Protein AF-A0A431M8G6-F1 (afdb_monomer_lite)

pLDDT: mean 84.78, std 14.9, range [42.66, 96.06]

Radius of gyration: 13.31 Å; chains: 1; bounding box: 27×32×33 Å

Sequence (71 aa):
FVQARSPQHPGLTNDTDLLDEGLLDSLMLVDLIFRLEERYGVRLGGDQVSPGNFRSVRTIADLVHQQDAAS

Secondary structure (DSSP, 8-state):
---------TT--TT--TTTTTSS-HHHHHHHHHHHHHHH-----TTT--TTTTSSHHHHHHHHHHHHTT-

Foldseek 3Di:
DPPPPPPPPVPADQQAFCVVVVVADPVNLVVVQVCLCVVLVFHADPVCPDSQCVRGNVSVVVSSVVRSVVD

Structure (mmCIF, N/CA/C/O backbone):
data_AF-A0A431M8G6-F1
#
_entry.id   AF-A0A431M8G6-F1
#
loop_
_atom_site.group_PDB
_atom_site.id
_atom_site.type_symbol
_atom_site.label_atom_id
_atom_site.label_alt_id
_atom_site.label_comp_id
_atom_site.label_asym_id
_atom_site.label_entity_id
_atom_site.label_seq_id
_atom_site.pdbx_PDB_ins_code
_atom_site.Cartn_x
_atom_site.Cartn_y
_atom_site.Cartn_z
_atom_site.occupancy
_atom_site.B_iso_or_equiv
_atom_site.auth_seq_id
_atom_site.auth_comp_id
_atom_site.auth_asym_id
_atom_site.auth_atom_id
_atom_site.pdbx_PDB_model_num
ATOM 1 N N . PHE A 1 1 ? 7.493 24.810 -12.866 1.00 46.31 1 PHE A N 1
ATOM 2 C CA . PHE A 1 1 ? 6.498 23.724 -12.920 1.00 46.31 1 PHE A CA 1
ATOM 3 C C . PHE A 1 1 ? 7.187 22.471 -13.425 1.00 46.31 1 PHE A C 1
ATOM 5 O O . PHE A 1 1 ? 7.416 22.351 -14.621 1.00 46.31 1 PHE A O 1
ATOM 12 N N . VAL A 1 2 ? 7.618 21.592 -12.519 1.00 42.66 2 VAL A N 1
ATOM 13 C CA . VAL A 1 2 ? 8.148 20.283 -12.913 1.00 42.66 2 VAL A CA 1
ATOM 14 C C . VAL A 1 2 ? 6.947 19.481 -13.391 1.00 42.66 2 VAL A C 1
ATOM 16 O O . VAL A 1 2 ? 6.087 19.116 -12.595 1.00 42.66 2 VAL A O 1
ATOM 19 N N . GLN A 1 3 ? 6.836 19.283 -14.703 1.00 46.84 3 GLN A N 1
ATOM 20 C CA . GLN A 1 3 ? 5.964 18.243 -15.217 1.00 46.84 3 GLN A CA 1
ATOM 21 C C . GLN A 1 3 ? 6.536 16.927 -14.704 1.00 46.84 3 GLN A C 1
ATOM 23 O O . GLN A 1 3 ? 7.574 16.476 -15.189 1.00 46.84 3 GLN A O 1
ATOM 28 N N . ALA A 1 4 ? 5.874 16.332 -13.714 1.00 45.41 4 ALA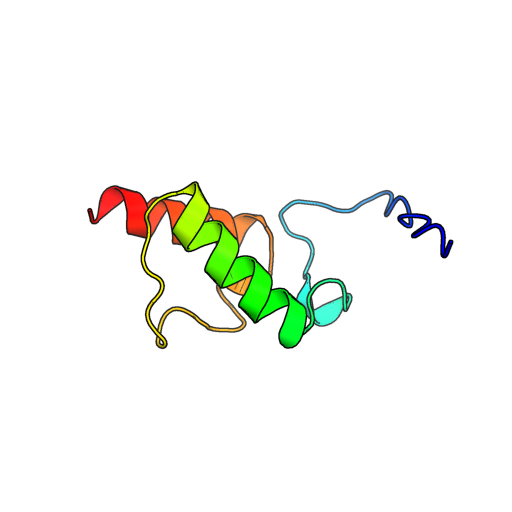 A N 1
ATOM 29 C CA . ALA A 1 4 ? 5.959 14.904 -13.482 1.00 45.41 4 ALA A CA 1
ATOM 30 C C . ALA A 1 4 ? 5.427 14.246 -14.758 1.00 45.41 4 ALA A C 1
ATOM 32 O O . ALA A 1 4 ? 4.235 13.992 -14.909 1.00 45.41 4 ALA A O 1
ATOM 33 N N . ARG A 1 5 ? 6.305 14.088 -15.752 1.00 49.12 5 ARG A N 1
ATOM 34 C CA . ARG A 1 5 ? 6.063 13.205 -16.880 1.00 49.12 5 ARG A CA 1
ATOM 35 C C . ARG A 1 5 ? 6.023 11.836 -16.230 1.00 49.12 5 ARG A C 1
ATOM 37 O O . ARG A 1 5 ? 7.080 11.278 -15.962 1.00 49.12 5 ARG A O 1
ATOM 44 N N . SER A 1 6 ? 4.828 11.363 -15.880 1.00 53.84 6 SER A N 1
ATOM 45 C CA . SER A 1 6 ? 4.624 9.962 -15.546 1.00 53.84 6 SER A CA 1
ATOM 46 C C . SER A 1 6 ? 5.344 9.178 -16.637 1.00 53.84 6 SER A C 1
ATOM 48 O O . SER A 1 6 ? 4.983 9.341 -17.811 1.00 53.84 6 SER A O 1
ATOM 50 N N . PRO A 1 7 ? 6.385 8.393 -16.319 1.00 55.22 7 PRO A N 1
ATOM 51 C CA . PRO A 1 7 ? 6.770 7.344 -17.228 1.00 55.22 7 PRO A CA 1
ATOM 52 C C . PRO A 1 7 ? 5.486 6.537 -17.366 1.00 55.22 7 PRO A C 1
ATOM 54 O O . PRO A 1 7 ? 4.964 5.994 -16.393 1.00 55.22 7 PRO A O 1
ATOM 57 N N . GLN A 1 8 ? 4.878 6.547 -18.548 1.00 54.44 8 GLN A N 1
ATOM 58 C CA . GLN A 1 8 ? 4.005 5.437 -18.866 1.00 54.44 8 GLN A CA 1
ATOM 59 C C . GLN A 1 8 ? 4.929 4.234 -18.690 1.00 54.44 8 GLN A C 1
ATOM 61 O O . GLN A 1 8 ? 5.958 4.181 -19.358 1.00 54.44 8 GLN A O 1
ATOM 66 N N . HIS A 1 9 ? 4.665 3.391 -17.695 1.00 60.66 9 HIS A N 1
ATOM 67 C CA . HIS A 1 9 ? 5.375 2.138 -17.480 1.00 60.66 9 HIS A CA 1
ATOM 68 C C . HIS A 1 9 ? 4.596 1.078 -18.272 1.00 60.66 9 HIS A C 1
ATOM 70 O O . HIS A 1 9 ? 3.716 0.426 -17.701 1.00 60.66 9 HIS A O 1
ATOM 76 N N . PRO A 1 10 ? 4.788 0.958 -19.605 1.00 60.69 10 PRO A N 1
ATOM 77 C CA . PRO A 1 10 ? 4.128 -0.080 -20.376 1.00 60.69 10 PRO A CA 1
ATOM 78 C C . PRO A 1 10 ? 4.550 -1.430 -19.794 1.00 60.69 10 PRO A C 1
ATOM 80 O O . PRO A 1 10 ? 5.732 -1.759 -19.788 1.00 60.69 10 PRO A O 1
ATOM 83 N N . GLY A 1 11 ? 3.585 -2.182 -19.266 1.00 73.88 11 GLY A N 1
ATOM 84 C CA . GLY A 1 11 ? 3.836 -3.468 -18.613 1.00 73.88 11 GLY A CA 1
ATOM 85 C C . GLY A 1 11 ? 3.737 -3.462 -17.088 1.00 73.88 11 GLY A C 1
ATOM 86 O O . GLY A 1 11 ? 3.980 -4.503 -16.487 1.00 73.88 11 GLY A O 1
ATOM 87 N N . LEU A 1 12 ? 3.347 -2.350 -16.452 1.00 83.19 12 LEU A N 1
ATOM 88 C CA . LEU A 1 12 ? 2.994 -2.379 -15.032 1.00 83.19 12 LEU A CA 1
ATOM 89 C C . LEU A 1 12 ? 1.757 -3.262 -14.826 1.00 83.19 12 LEU A C 1
ATOM 91 O O . LEU A 1 12 ? 0.728 -3.077 -15.480 1.00 83.19 12 LEU A O 1
ATOM 95 N N . THR A 1 13 ? 1.864 -4.226 -13.921 1.00 90.44 13 THR A N 1
ATOM 96 C CA . THR A 1 13 ? 0.787 -5.154 -13.573 1.00 90.44 13 THR A CA 1
ATOM 97 C C . THR A 1 13 ? 0.486 -5.057 -12.084 1.00 90.44 13 THR A C 1
ATOM 99 O O . THR A 1 13 ? 1.277 -4.523 -11.309 1.00 90.44 13 THR A O 1
ATOM 102 N N . ASN A 1 14 ? -0.637 -5.631 -11.653 1.00 91.75 14 ASN A N 1
ATOM 103 C CA . ASN A 1 14 ? -0.975 -5.679 -10.228 1.00 91.75 14 ASN A CA 1
ATOM 104 C C . ASN A 1 14 ? 0.010 -6.525 -9.402 1.00 91.75 14 ASN A C 1
ATOM 106 O O . ASN A 1 14 ? 0.001 -6.431 -8.179 1.00 91.75 14 ASN A O 1
ATOM 110 N N . ASP A 1 15 ? 0.834 -7.336 -10.070 1.00 93.25 15 ASP A N 1
ATOM 111 C CA . ASP A 1 15 ? 1.855 -8.202 -9.479 1.00 93.25 15 ASP A CA 1
ATOM 112 C C . ASP A 1 15 ? 3.264 -7.603 -9.555 1.00 93.25 15 ASP A C 1
ATOM 114 O O . ASP A 1 15 ? 4.217 -8.227 -9.096 1.00 93.25 15 ASP A O 1
ATOM 118 N N . THR A 1 16 ? 3.410 -6.408 -10.135 1.00 93.69 16 THR A N 1
ATOM 119 C CA . THR A 1 16 ? 4.698 -5.717 -10.201 1.00 93.69 16 THR A CA 1
ATOM 120 C C . THR A 1 16 ? 5.206 -5.425 -8.794 1.00 93.69 16 THR A C 1
ATOM 122 O O . THR A 1 16 ? 4.456 -4.927 -7.951 1.00 93.69 16 THR A O 1
ATOM 125 N N . ASP A 1 17 ? 6.484 -5.726 -8.571 1.00 93.25 17 ASP A N 1
ATOM 126 C CA . ASP A 1 17 ? 7.166 -5.443 -7.317 1.00 93.25 17 ASP A CA 1
ATOM 127 C C . ASP A 1 17 ? 7.479 -3.950 -7.212 1.00 93.25 17 ASP A C 1
ATOM 129 O O . ASP A 1 17 ? 8.391 -3.435 -7.853 1.00 93.25 17 ASP A O 1
ATOM 133 N N . LEU A 1 18 ? 6.683 -3.237 -6.426 1.00 92.69 18 LEU A N 1
ATOM 134 C CA . LEU A 1 18 ? 6.775 -1.789 -6.304 1.00 92.69 18 LEU A CA 1
ATOM 135 C C . LEU A 1 18 ? 8.036 -1.352 -5.551 1.00 92.69 18 LEU A C 1
ATOM 137 O O . LEU A 1 18 ? 8.510 -0.239 -5.772 1.00 92.69 18 LEU A O 1
ATOM 141 N N . LEU A 1 19 ? 8.570 -2.207 -4.676 1.00 91.25 19 LEU A N 1
ATOM 142 C CA . LEU A 1 19 ? 9.757 -1.905 -3.882 1.00 91.25 19 LEU A CA 1
ATOM 143 C C . LEU A 1 19 ? 11.025 -2.163 -4.702 1.00 91.25 19 LEU A C 1
ATOM 145 O O . LEU A 1 19 ? 11.885 -1.286 -4.775 1.00 91.25 19 LEU A O 1
ATOM 149 N N . ASP A 1 20 ? 11.113 -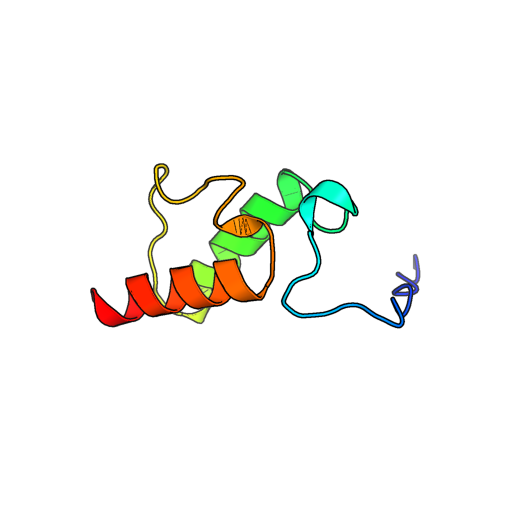3.325 -5.360 1.00 91.38 20 ASP A N 1
ATOM 150 C CA . ASP A 1 20 ? 12.281 -3.693 -6.174 1.00 91.38 20 ASP A CA 1
ATOM 151 C C . ASP A 1 20 ? 12.422 -2.782 -7.410 1.00 91.38 20 ASP A C 1
ATOM 153 O O . ASP A 1 20 ? 13.534 -2.395 -7.770 1.00 91.38 20 ASP A O 1
ATOM 157 N N . GLU A 1 21 ? 11.308 -2.368 -8.026 1.00 89.69 21 GLU A N 1
ATOM 158 C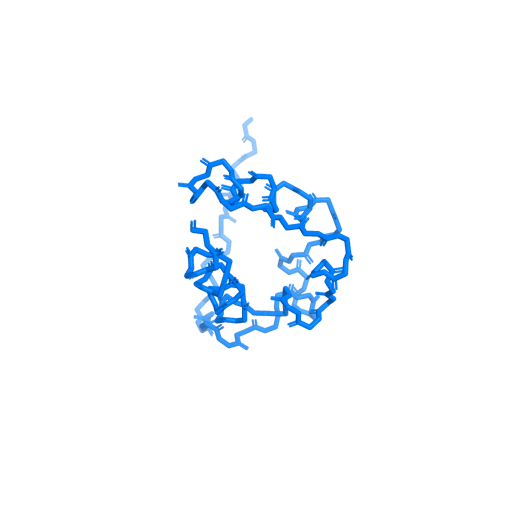 CA . GLU A 1 21 ? 11.299 -1.416 -9.152 1.00 89.69 21 GLU A CA 1
ATOM 159 C C . GLU A 1 21 ? 11.493 0.051 -8.706 1.00 89.69 21 GLU A C 1
ATOM 161 O O . GLU A 1 21 ? 11.553 0.957 -9.540 1.00 89.69 21 GLU A O 1
ATOM 166 N N . GLY A 1 22 ? 11.569 0.318 -7.394 1.00 89.69 22 GLY A N 1
ATOM 167 C CA . GLY A 1 22 ? 11.724 1.668 -6.837 1.00 89.69 22 GLY A CA 1
ATOM 168 C C . GLY A 1 22 ? 10.520 2.590 -7.074 1.00 89.69 22 GLY A C 1
ATOM 169 O O . GLY A 1 22 ? 10.653 3.812 -7.021 1.00 89.69 22 GLY A O 1
ATOM 170 N N . LEU A 1 23 ? 9.351 2.014 -7.359 1.00 90.94 23 LEU A N 1
ATOM 171 C CA . LEU A 1 23 ? 8.087 2.726 -7.573 1.00 90.94 23 LEU A CA 1
ATOM 172 C C . LEU A 1 23 ? 7.429 3.148 -6.256 1.00 90.94 23 LEU A C 1
ATOM 174 O O . LEU A 1 23 ? 6.614 4.069 -6.240 1.00 90.94 23 LEU A O 1
ATOM 178 N N . LEU A 1 24 ? 7.771 2.457 -5.170 1.00 92.12 24 LEU A N 1
ATOM 179 C CA . LEU A 1 24 ? 7.330 2.735 -3.816 1.00 92.12 24 LEU A CA 1
ATOM 180 C C . LEU A 1 24 ? 8.557 2.818 -2.908 1.00 92.12 24 LEU A C 1
ATOM 182 O O . LEU A 1 24 ? 9.217 1.819 -2.630 1.00 92.12 24 LEU A O 1
ATOM 186 N N . ASP A 1 25 ? 8.862 4.027 -2.447 1.00 90.50 25 ASP A N 1
ATOM 187 C CA . ASP A 1 25 ? 9.890 4.264 -1.436 1.00 90.50 25 ASP A CA 1
ATOM 188 C C . ASP A 1 25 ? 9.287 4.341 -0.020 1.00 90.50 25 ASP A C 1
ATOM 190 O O . ASP A 1 25 ? 8.071 4.273 0.180 1.00 90.50 25 ASP A O 1
ATOM 194 N N . SER A 1 26 ? 10.146 4.476 0.994 1.00 88.00 26 SER A N 1
ATOM 195 C CA . SER A 1 26 ? 9.726 4.505 2.398 1.00 88.00 26 SER A CA 1
ATOM 196 C C . SER A 1 26 ? 8.841 5.701 2.759 1.00 88.00 26 SER A C 1
ATOM 198 O O . SER A 1 26 ? 8.018 5.582 3.664 1.00 88.00 26 SER A O 1
ATOM 200 N N . LEU A 1 27 ? 8.978 6.840 2.075 1.00 90.69 27 LEU A N 1
ATOM 201 C CA . LEU A 1 27 ? 8.162 8.026 2.334 1.00 90.69 27 LEU A CA 1
ATOM 202 C C . LEU A 1 27 ? 6.800 7.907 1.642 1.00 90.69 27 LEU A C 1
ATOM 204 O O . LEU A 1 27 ? 5.770 8.204 2.249 1.00 90.69 27 LEU A O 1
ATOM 208 N N . MET A 1 28 ? 6.789 7.422 0.401 1.00 92.06 28 MET A N 1
ATOM 209 C CA . MET A 1 28 ? 5.570 7.119 -0.345 1.00 92.06 28 MET A CA 1
ATOM 210 C C . MET A 1 28 ? 4.751 6.020 0.329 1.00 92.06 28 MET A C 1
ATOM 212 O O . MET A 1 28 ? 3.526 6.089 0.311 1.00 92.06 28 MET A O 1
ATOM 216 N N . LEU A 1 29 ? 5.402 5.043 0.966 1.00 91.50 29 LEU A N 1
ATOM 217 C CA . LEU A 1 29 ? 4.727 4.008 1.746 1.00 91.50 29 LEU A CA 1
ATOM 218 C C . LEU A 1 29 ? 3.898 4.607 2.889 1.00 91.50 29 LEU A C 1
ATOM 220 O O . LEU A 1 29 ? 2.746 4.222 3.071 1.00 91.50 29 LEU A O 1
ATOM 224 N N . VAL A 1 30 ? 4.447 5.575 3.629 1.00 91.81 30 VAL A N 1
ATOM 225 C CA . VAL A 1 30 ? 3.724 6.233 4.730 1.00 91.81 30 VAL A CA 1
ATOM 226 C C . VAL A 1 30 ? 2.527 7.039 4.208 1.00 91.81 30 VAL A C 1
ATOM 228 O O . VAL A 1 30 ? 1.442 6.941 4.779 1.00 91.81 30 VAL A O 1
ATOM 231 N N . ASP A 1 31 ? 2.685 7.783 3.105 1.00 93.62 31 ASP A N 1
ATOM 232 C CA . ASP A 1 31 ? 1.569 8.501 2.458 1.00 93.62 31 ASP A CA 1
ATOM 233 C C . ASP A 1 31 ? 0.499 7.528 1.935 1.00 93.62 31 ASP A C 1
ATOM 235 O O . ASP A 1 31 ? -0.699 7.759 2.100 1.00 93.62 31 ASP A O 1
ATOM 239 N N . LEU A 1 32 ? 0.914 6.401 1.351 1.00 93.75 32 LEU A N 1
ATOM 240 C CA . LEU A 1 32 ? -0.001 5.370 0.873 1.00 93.75 32 LEU A CA 1
ATOM 241 C C . LEU A 1 32 ? -0.820 4.775 2.020 1.00 93.75 32 LEU A C 1
ATOM 243 O O . LEU A 1 32 ? -2.037 4.683 1.891 1.00 93.75 32 LEU A O 1
ATOM 247 N N . ILE A 1 33 ? -0.181 4.416 3.137 1.00 93.56 33 ILE A N 1
ATOM 248 C CA . ILE A 1 33 ? -0.864 3.900 4.332 1.00 93.56 33 ILE A CA 1
ATOM 249 C C . ILE A 1 33 ? -1.932 4.890 4.792 1.00 93.56 33 ILE A C 1
ATOM 251 O O . ILE A 1 33 ? -3.099 4.518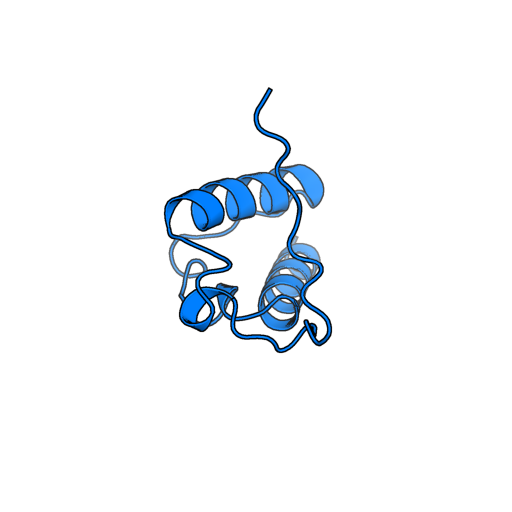 4.886 1.00 93.56 33 ILE A O 1
ATOM 255 N N . PHE A 1 34 ? -1.560 6.159 4.976 1.00 93.38 34 PHE A N 1
ATOM 256 C CA . PHE A 1 34 ? -2.493 7.195 5.417 1.00 93.38 34 PHE A CA 1
ATOM 257 C C . PHE A 1 34 ? -3.701 7.329 4.476 1.00 93.38 34 PHE A C 1
ATOM 259 O O . PHE A 1 34 ? -4.845 7.402 4.922 1.00 93.38 34 PHE A O 1
ATOM 266 N N . ARG A 1 35 ? -3.472 7.289 3.158 1.00 94.38 35 ARG A N 1
ATOM 267 C CA . ARG A 1 35 ? -4.552 7.357 2.161 1.00 94.38 35 ARG A CA 1
ATOM 268 C C . ARG A 1 35 ? -5.448 6.129 2.149 1.00 94.38 35 ARG A C 1
ATOM 270 O O . ARG A 1 35 ? -6.633 6.265 1.855 1.00 94.38 35 ARG A O 1
ATOM 277 N N . LEU A 1 36 ? -4.907 4.938 2.400 1.00 94.56 36 LEU A N 1
ATOM 278 C CA . LEU A 1 36 ? -5.709 3.718 2.494 1.00 94.56 36 LEU A CA 1
ATOM 279 C C . LEU A 1 36 ? -6.636 3.787 3.710 1.00 94.56 36 LEU A C 1
ATOM 281 O O . LEU A 1 36 ? -7.828 3.514 3.576 1.00 94.56 36 LEU A O 1
ATOM 285 N N . GLU A 1 37 ? -6.110 4.218 4.857 1.00 94.38 37 GLU A N 1
ATOM 286 C CA . GLU A 1 37 ? -6.892 4.411 6.079 1.00 94.38 37 GLU A CA 1
ATOM 287 C C . GLU A 1 37 ? -7.986 5.473 5.897 1.00 94.38 37 GLU A C 1
ATOM 289 O O . GLU A 1 37 ? -9.147 5.220 6.208 1.00 94.38 37 GLU A O 1
ATOM 294 N N . GLU A 1 38 ? -7.660 6.635 5.321 1.00 95.25 38 GLU A N 1
ATOM 295 C CA . GLU A 1 38 ? -8.635 7.709 5.081 1.00 95.25 38 GLU A CA 1
ATOM 296 C C . GLU A 1 38 ? -9.716 7.302 4.067 1.00 95.25 38 GLU A C 1
ATOM 298 O O . GLU A 1 38 ? -10.899 7.583 4.262 1.00 95.25 38 GLU A O 1
ATOM 303 N N . ARG A 1 39 ? -9.328 6.628 2.977 1.00 94.44 39 ARG A N 1
ATOM 304 C CA . ARG A 1 39 ? -10.244 6.289 1.880 1.00 94.44 39 ARG A CA 1
ATOM 305 C C . ARG A 1 39 ? -11.175 5.129 2.206 1.00 94.44 39 ARG A C 1
ATOM 307 O O . ARG A 1 39 ? -12.321 5.149 1.761 1.00 94.44 39 ARG A O 1
ATOM 314 N N . TYR A 1 40 ? -10.671 4.112 2.898 1.00 93.19 40 TYR A N 1
ATOM 315 C CA . TYR A 1 40 ? -11.415 2.881 3.171 1.00 93.19 40 TYR A CA 1
ATOM 316 C C . TYR A 1 40 ? -11.864 2.766 4.630 1.00 93.19 40 TYR A C 1
ATOM 318 O O . TYR A 1 40 ? -12.589 1.841 4.963 1.00 93.19 40 TYR A O 1
ATOM 326 N N . GLY A 1 41 ? -11.465 3.692 5.508 1.00 92.38 41 GLY A N 1
ATOM 327 C CA . GLY A 1 41 ? -11.824 3.649 6.928 1.00 92.38 41 GLY A CA 1
ATOM 328 C C . GLY A 1 41 ? -11.136 2.527 7.710 1.00 92.38 41 GLY A C 1
ATOM 329 O O . GLY A 1 41 ? -11.518 2.258 8.847 1.00 92.38 41 GLY A O 1
ATOM 330 N N . VAL A 1 42 ? -10.129 1.878 7.120 1.00 92.38 42 VAL A N 1
ATOM 331 C CA . VAL A 1 42 ? -9.350 0.809 7.756 1.00 92.38 42 VAL A CA 1
ATOM 332 C C . VAL A 1 42 ? -8.289 1.390 8.693 1.00 92.38 42 VAL A C 1
ATOM 334 O O . VAL A 1 42 ? -7.931 2.562 8.589 1.00 92.38 42 VAL A O 1
ATOM 337 N N . ARG A 1 43 ? -7.752 0.569 9.602 1.00 91.12 43 ARG A N 1
ATOM 338 C CA . ARG A 1 43 ? -6.559 0.910 10.391 1.00 91.12 43 ARG A CA 1
ATOM 339 C C . ARG A 1 43 ? -5.485 -0.143 10.207 1.00 91.12 43 ARG A C 1
ATOM 341 O O . ARG A 1 43 ? -5.729 -1.321 10.444 1.00 91.12 43 ARG A O 1
ATOM 348 N N . LEU A 1 44 ? -4.292 0.282 9.817 1.00 89.50 44 LEU A N 1
ATOM 349 C CA . LEU A 1 44 ? -3.166 -0.601 9.557 1.00 89.50 44 LEU A CA 1
ATOM 350 C C . LEU A 1 44 ? -2.214 -0.584 10.756 1.00 89.50 44 LEU A C 1
ATOM 352 O O . LEU A 1 44 ? -1.544 0.406 11.041 1.00 89.50 44 LEU A O 1
ATOM 356 N N . GLY A 1 45 ? -2.171 -1.702 11.484 1.00 86.25 45 GLY A N 1
ATOM 357 C CA . GLY A 1 45 ? -1.236 -1.901 12.591 1.00 86.25 45 GLY A CA 1
ATOM 358 C C . GLY A 1 45 ? 0.220 -1.979 12.122 1.00 86.25 45 GLY A C 1
ATOM 359 O O . GLY A 1 45 ? 0.504 -2.315 10.972 1.00 86.25 45 GLY A O 1
ATOM 360 N N . GLY A 1 46 ? 1.168 -1.701 13.023 1.00 84.50 46 GLY A N 1
ATOM 361 C CA . GLY A 1 46 ? 2.602 -1.759 12.706 1.00 84.50 46 GLY A CA 1
ATOM 362 C C . GLY A 1 46 ? 3.100 -3.152 12.293 1.00 84.50 46 GLY A C 1
ATOM 36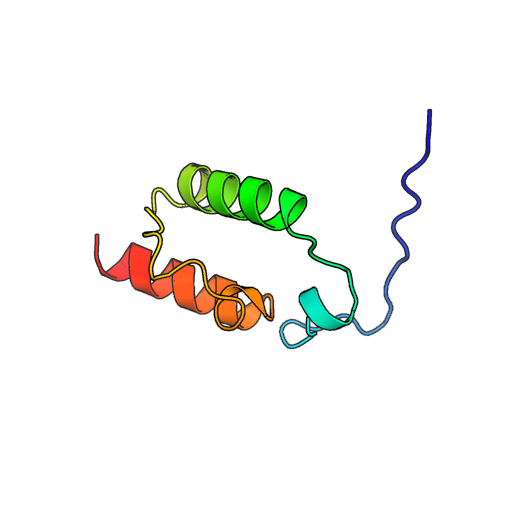3 O O . GLY A 1 46 ? 4.099 -3.259 11.595 1.00 84.50 46 GLY A O 1
ATOM 364 N N . ASP A 1 47 ? 2.390 -4.211 12.679 1.00 86.44 47 ASP A N 1
ATOM 365 C CA . ASP A 1 47 ? 2.608 -5.594 12.243 1.00 86.44 47 ASP A CA 1
ATOM 366 C C . ASP A 1 47 ? 2.195 -5.834 10.781 1.00 86.44 47 ASP A C 1
ATOM 368 O O . ASP A 1 47 ? 2.802 -6.651 10.088 1.00 86.44 47 ASP A O 1
ATOM 372 N N . GLN A 1 48 ? 1.203 -5.084 10.295 1.00 88.00 48 GLN A N 1
ATOM 373 C CA . GLN A 1 48 ? 0.716 -5.160 8.917 1.00 88.00 48 GLN A CA 1
ATOM 374 C C . GLN A 1 48 ? 1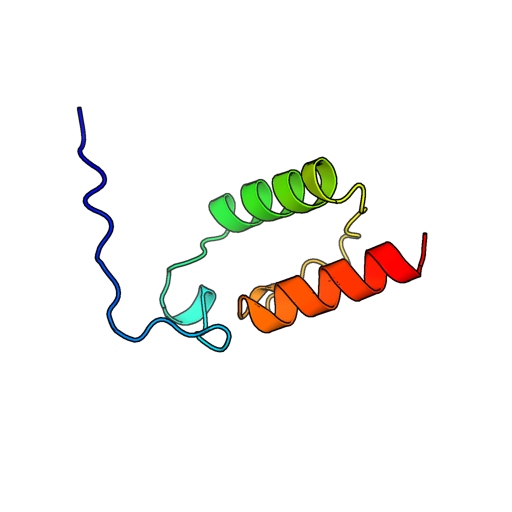.576 -4.355 7.942 1.00 88.00 48 GLN A C 1
ATOM 376 O O . GLN A 1 48 ? 1.582 -4.633 6.740 1.00 88.00 48 GLN A O 1
ATOM 381 N N . VAL A 1 49 ? 2.334 -3.380 8.444 1.00 89.12 49 VAL A N 1
ATOM 382 C CA . VAL A 1 49 ? 3.285 -2.591 7.657 1.00 89.12 49 VAL A CA 1
ATOM 383 C C . VAL A 1 49 ? 4.568 -3.395 7.450 1.00 89.12 49 VAL A C 1
ATOM 385 O O . VAL A 1 49 ? 5.593 -3.173 8.090 1.00 89.12 49 VAL A O 1
ATOM 388 N N . SER A 1 50 ? 4.499 -4.366 6.537 1.00 89.12 50 SER A N 1
ATOM 389 C CA . SER A 1 50 ? 5.634 -5.197 6.133 1.00 89.12 50 SER A CA 1
ATOM 390 C C . SER A 1 50 ? 5.916 -5.070 4.632 1.00 89.12 50 SER A C 1
ATOM 392 O O . SER A 1 50 ? 4.981 -4.890 3.847 1.00 89.12 50 SER A O 1
ATOM 394 N N . PRO A 1 51 ? 7.178 -5.231 4.187 1.00 86.25 51 PRO A N 1
ATOM 395 C CA . PRO A 1 51 ? 7.512 -5.214 2.763 1.00 86.25 51 PRO A CA 1
ATOM 396 C C . PRO A 1 51 ? 6.698 -6.212 1.931 1.00 86.25 51 PRO A C 1
ATOM 398 O O . PRO A 1 51 ? 6.412 -5.941 0.775 1.00 86.25 51 PRO A O 1
ATOM 401 N N . GLY A 1 52 ? 6.292 -7.347 2.516 1.00 89.69 52 GLY A N 1
ATOM 402 C CA . GLY A 1 52 ? 5.474 -8.352 1.833 1.00 89.69 52 GLY A CA 1
ATOM 403 C C . GLY A 1 52 ? 4.060 -7.863 1.518 1.00 89.69 52 GLY A C 1
ATOM 404 O O . GLY A 1 52 ? 3.586 -8.048 0.401 1.00 89.69 52 GLY A O 1
ATOM 405 N N . ASN A 1 53 ? 3.412 -7.186 2.467 1.00 93.06 53 ASN A N 1
ATOM 406 C CA . ASN A 1 53 ? 2.054 -6.669 2.285 1.00 93.06 53 ASN A CA 1
ATOM 407 C C . ASN A 1 53 ? 2.001 -5.493 1.295 1.00 93.06 53 ASN A C 1
ATOM 409 O O . ASN A 1 53 ? 0.996 -5.299 0.614 1.00 93.06 53 ASN A O 1
ATOM 413 N N . PHE A 1 54 ? 3.104 -4.753 1.161 1.00 94.25 54 PHE A N 1
ATOM 414 C CA . PHE A 1 54 ? 3.226 -3.595 0.268 1.00 94.25 54 PHE A CA 1
ATOM 415 C C . PHE A 1 54 ? 4.045 -3.873 -0.996 1.00 94.25 54 PHE A C 1
ATOM 417 O O . PHE A 1 54 ? 4.430 -2.942 -1.702 1.00 94.25 54 PHE A O 1
ATOM 424 N N . ARG A 1 55 ? 4.302 -5.153 -1.295 1.00 93.69 55 ARG A N 1
ATOM 425 C CA . ARG A 1 55 ? 5.158 -5.554 -2.412 1.00 93.69 55 ARG A CA 1
ATOM 426 C C . ARG A 1 55 ? 4.515 -5.283 -3.763 1.00 93.69 55 ARG A C 1
ATOM 428 O O . ARG A 1 55 ? 5.213 -4.912 -4.695 1.00 93.69 55 ARG A O 1
ATOM 435 N N . SER A 1 56 ? 3.200 -5.447 -3.881 1.00 95.56 56 SER A N 1
ATOM 436 C CA . SER A 1 56 ? 2.475 -5.193 -5.124 1.00 95.56 56 SER A CA 1
ATOM 437 C C . SER A 1 56 ? 1.090 -4.605 -4.867 1.00 95.56 56 SER A C 1
ATOM 439 O O . SER A 1 56 ? 0.563 -4.641 -3.756 1.00 95.56 56 SER A O 1
ATOM 441 N N . VAL A 1 57 ? 0.456 -4.071 -5.913 1.00 94.69 57 VAL A N 1
ATOM 442 C CA . VAL A 1 57 ? -0.918 -3.550 -5.806 1.00 94.69 57 VAL A CA 1
ATOM 443 C C . VAL A 1 57 ? -1.887 -4.649 -5.363 1.00 94.69 57 VAL A C 1
ATOM 445 O O . VAL A 1 57 ? -2.799 -4.376 -4.585 1.00 94.69 57 VAL A O 1
ATOM 448 N N . ARG A 1 58 ? -1.682 -5.894 -5.818 1.00 96.06 58 ARG A N 1
ATOM 449 C CA . ARG A 1 58 ? -2.504 -7.038 -5.407 1.00 96.06 58 ARG A CA 1
ATOM 450 C C . ARG A 1 58 ? -2.416 -7.283 -3.902 1.00 96.06 58 ARG A C 1
ATOM 452 O O . ARG A 1 58 ? -3.455 -7.348 -3.259 1.00 96.06 58 ARG A O 1
ATOM 459 N N . THR A 1 59 ? -1.210 -7.358 -3.335 1.00 95.69 59 THR A N 1
ATOM 460 C CA . THR A 1 59 ? -1.047 -7.627 -1.894 1.00 95.69 59 THR A CA 1
ATOM 461 C C . THR A 1 59 ? -1.622 -6.502 -1.037 1.00 95.69 59 THR A C 1
ATOM 463 O O . THR A 1 59 ? -2.220 -6.764 0.003 1.00 95.69 59 THR A O 1
ATOM 466 N N . ILE A 1 60 ? -1.505 -5.254 -1.500 1.00 95.00 60 ILE A N 1
ATOM 467 C CA . ILE A 1 60 ? -2.084 -4.088 -0.824 1.00 95.00 60 ILE A CA 1
ATOM 468 C C . ILE A 1 60 ? -3.613 -4.164 -0.837 1.00 95.00 60 ILE A C 1
ATOM 470 O O . ILE A 1 60 ? -4.251 -3.921 0.185 1.00 95.00 60 ILE A O 1
ATOM 474 N N . ALA A 1 61 ? -4.214 -4.516 -1.976 1.00 94.38 61 ALA A N 1
ATOM 475 C CA . ALA A 1 61 ? -5.661 -4.680 -2.079 1.00 94.38 61 ALA A CA 1
ATOM 476 C C . ALA A 1 61 ? -6.170 -5.814 -1.175 1.00 94.38 61 ALA A C 1
ATOM 478 O O . ALA A 1 61 ? -7.161 -5.629 -0.469 1.00 94.38 61 ALA A O 1
ATOM 479 N N . ASP A 1 62 ? -5.466 -6.948 -1.144 1.00 94.44 62 ASP A N 1
ATOM 480 C CA . ASP A 1 62 ? -5.800 -8.077 -0.273 1.00 94.44 62 ASP A CA 1
ATOM 481 C C . ASP A 1 62 ? -5.744 -7.674 1.209 1.00 94.44 62 ASP A C 1
ATOM 483 O O . ASP A 1 62 ? -6.663 -7.991 1.967 1.00 94.44 62 ASP A O 1
ATOM 487 N N . LEU A 1 63 ? -4.721 -6.911 1.616 1.00 93.62 63 LEU A N 1
ATOM 488 C CA . LEU A 1 63 ? -4.606 -6.379 2.976 1.00 93.62 63 LEU A CA 1
ATOM 489 C C . LEU A 1 63 ? -5.808 -5.499 3.341 1.00 93.62 63 LEU A C 1
ATOM 491 O O . LEU A 1 63 ? -6.402 -5.669 4.404 1.00 93.62 63 LEU A O 1
ATOM 495 N N . VAL A 1 64 ? -6.182 -4.567 2.462 1.00 93.12 64 VAL A N 1
ATOM 496 C CA . VAL A 1 64 ? -7.308 -3.650 2.697 1.00 93.12 64 VAL A CA 1
ATOM 497 C C . VAL A 1 64 ? -8.621 -4.423 2.810 1.00 93.12 64 VAL A C 1
ATOM 499 O O . VAL A 1 64 ? -9.386 -4.178 3.738 1.00 93.12 64 VAL A O 1
ATOM 502 N N . HIS A 1 65 ? -8.859 -5.397 1.928 1.00 92.94 65 HIS A N 1
ATOM 503 C CA . HIS A 1 65 ? -10.048 -6.250 1.995 1.00 92.94 65 HIS A CA 1
ATOM 504 C C . HIS A 1 65 ? -10.123 -7.066 3.289 1.00 92.94 65 HIS A C 1
ATOM 506 O O . HIS A 1 65 ? -11.208 -7.239 3.841 1.00 92.94 65 HIS A O 1
ATOM 512 N N . GLN A 1 66 ? -8.986 -7.547 3.797 1.00 90.44 66 GLN A N 1
ATOM 513 C CA . GLN A 1 66 ? -8.939 -8.252 5.078 1.00 90.44 66 GLN A CA 1
ATOM 514 C C . GLN A 1 66 ? -9.280 -7.339 6.263 1.00 90.44 66 GLN A C 1
ATOM 516 O O . GLN A 1 66 ? -9.920 -7.800 7.204 1.00 90.44 66 GLN A O 1
ATOM 521 N N . GLN A 1 67 ? -8.877 -6.065 6.227 1.00 89.44 67 GLN A N 1
ATOM 522 C CA . GLN A 1 67 ? -9.196 -5.105 7.291 1.00 89.44 67 GLN A CA 1
ATOM 523 C C . GLN A 1 67 ? -10.648 -4.624 7.246 1.00 89.44 67 GLN A C 1
ATOM 525 O O . GLN A 1 67 ? -11.285 -4.498 8.291 1.00 89.44 67 GLN A O 1
ATOM 530 N N . ASP A 1 68 ? -11.178 -4.389 6.047 1.00 85.00 68 ASP A N 1
ATOM 531 C CA . ASP A 1 68 ? -12.575 -3.998 5.847 1.00 85.00 68 ASP A CA 1
ATOM 532 C C . ASP A 1 68 ? -13.532 -5.099 6.334 1.00 85.00 68 ASP A C 1
ATOM 534 O O . ASP A 1 68 ? -14.471 -4.824 7.070 1.00 85.00 68 ASP A O 1
ATOM 538 N N . ALA A 1 69 ? -13.232 -6.369 6.033 1.00 79.19 69 ALA A N 1
ATOM 539 C CA . ALA A 1 69 ? -14.040 -7.505 6.486 1.00 79.19 69 ALA A CA 1
ATOM 540 C C . ALA A 1 69 ? -13.957 -7.782 8.001 1.00 79.19 69 ALA A C 1
ATOM 542 O O . ALA A 1 69 ? -14.791 -8.516 8.533 1.00 79.19 69 ALA A O 1
ATOM 543 N N . ALA A 1 70 ? -12.935 -7.259 8.683 1.00 69.50 70 ALA A N 1
ATOM 544 C CA . ALA A 1 70 ? -12.742 -7.417 10.124 1.00 69.50 70 ALA A CA 1
ATOM 545 C C . ALA A 1 70 ? -13.390 -6.293 10.958 1.00 69.50 70 ALA A C 1
ATOM 547 O O . ALA A 1 70 ? -13.342 -6.363 12.190 1.00 69.50 70 ALA A O 1
ATOM 548 N N . SER A 1 71 ? -13.963 -5.277 10.299 1.00 57.19 71 SER A N 1
ATOM 549 C CA . SER A 1 71 ? -14.633 -4.117 10.909 1.00 57.19 71 SER A CA 1
ATOM 550 C C . SER A 1 71 ? -16.151 -4.295 10.963 1.00 57.19 71 SER A C 1
ATOM 552 O O . SER A 1 71 ? -16.754 -3.794 11.940 1.00 57.19 71 SER A O 1
#